Protein AF-A0A534ZBQ7-F1 (afdb_monomer)

Sequence (114 aa):
MQRHGAVLFLALALGPARPCRGADPVPPPPGVEAIVPVEPEEHERLHYFGRRHHHLVPGTVTIDRPPYVCDVDGRQFTQGDDFVAHLRAVHHARPAEIPELLLVRDGVVHFPGR

Structure (mmCIF, N/CA/C/O backbone):
data_AF-A0A534ZBQ7-F1
#
_entry.id   AF-A0A534ZBQ7-F1
#
loop_
_atom_site.group_PDB
_atom_site.id
_atom_site.type_symbol
_atom_site.label_atom_id
_atom_site.label_alt_id
_atom_site.label_comp_id
_atom_site.label_asym_id
_atom_site.label_entity_id
_atom_site.label_seq_id
_atom_site.pdbx_PDB_ins_code
_atom_site.Cartn_x
_atom_site.Cartn_y
_atom_site.Cartn_z
_atom_site.occupancy
_atom_site.B_iso_or_equiv
_atom_site.auth_seq_id
_atom_site.auth_comp_id
_atom_site.auth_asym_id
_atom_site.auth_atom_id
_atom_site.pdbx_PDB_model_num
ATOM 1 N N . MET A 1 1 ? -63.428 -69.312 103.920 1.00 47.34 1 MET A N 1
ATOM 2 C CA . MET A 1 1 ? -62.670 -70.002 102.852 1.00 47.34 1 MET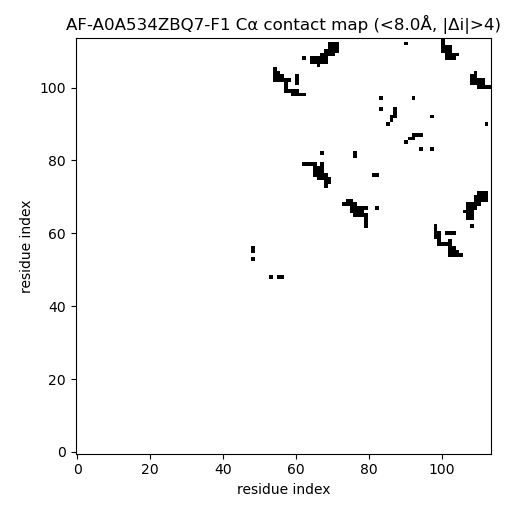 A CA 1
ATOM 3 C C . MET A 1 1 ? -63.070 -69.410 101.508 1.00 47.34 1 MET A C 1
ATOM 5 O O . MET A 1 1 ? -64.151 -69.728 101.044 1.00 47.34 1 MET A O 1
ATOM 9 N N . GLN A 1 2 ? -62.250 -68.556 100.895 1.00 44.88 2 GLN A N 1
ATOM 10 C CA . GLN A 1 2 ? -62.224 -68.392 99.436 1.00 44.88 2 GLN A CA 1
ATOM 11 C C . GLN A 1 2 ? -60.919 -67.708 99.011 1.00 44.88 2 GLN A C 1
ATOM 13 O O . GLN A 1 2 ? -60.320 -66.962 99.776 1.00 44.88 2 GLN A O 1
ATOM 18 N N . ARG A 1 3 ? -60.437 -68.129 97.843 1.00 48.28 3 ARG A N 1
ATOM 19 C CA . ARG A 1 3 ? -59.035 -68.220 97.420 1.00 48.28 3 ARG A CA 1
ATOM 20 C C . ARG A 1 3 ? -58.430 -66.882 96.986 1.00 48.28 3 ARG A C 1
ATOM 22 O O . ARG A 1 3 ? -59.072 -66.099 96.297 1.00 48.28 3 ARG A O 1
ATOM 29 N N . HIS A 1 4 ? -57.153 -66.704 97.318 1.00 44.16 4 HIS A N 1
ATOM 30 C CA . HIS A 1 4 ? -56.279 -65.663 96.786 1.00 44.16 4 HIS A CA 1
ATOM 31 C C . HIS A 1 4 ? -56.069 -65.852 95.274 1.00 44.16 4 HIS A C 1
ATOM 33 O O . HIS A 1 4 ? -55.595 -66.904 94.846 1.00 44.16 4 HIS A O 1
ATOM 39 N N . GLY A 1 5 ? -56.401 -64.837 94.475 1.00 46.19 5 GLY A N 1
ATOM 40 C CA . GLY A 1 5 ? -55.983 -64.727 93.078 1.00 46.19 5 GLY A CA 1
ATOM 41 C C . GLY A 1 5 ? -54.736 -63.853 92.993 1.00 46.19 5 GLY A C 1
ATOM 42 O O . GLY A 1 5 ? -54.816 -62.647 93.211 1.00 46.19 5 GLY A O 1
ATOM 43 N N . ALA A 1 6 ? -53.580 -64.459 92.729 1.00 56.00 6 ALA A N 1
ATOM 44 C CA . ALA A 1 6 ? -52.329 -63.744 92.513 1.00 56.00 6 ALA A CA 1
ATOM 45 C C . ALA A 1 6 ? -52.320 -63.144 91.098 1.00 56.00 6 ALA A C 1
ATOM 47 O O . AL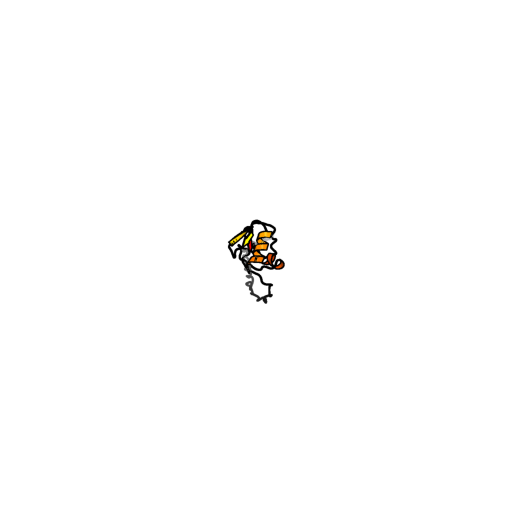A A 1 6 ? -52.364 -63.880 90.113 1.00 56.00 6 ALA A O 1
ATOM 48 N N . VAL A 1 7 ? -52.268 -61.815 90.993 1.00 55.28 7 VAL A N 1
ATOM 49 C CA . VAL A 1 7 ? -52.064 -61.113 89.719 1.00 55.28 7 VAL A CA 1
ATOM 50 C C . VAL A 1 7 ? -50.564 -60.891 89.545 1.00 55.28 7 VAL A C 1
ATOM 52 O O . VAL 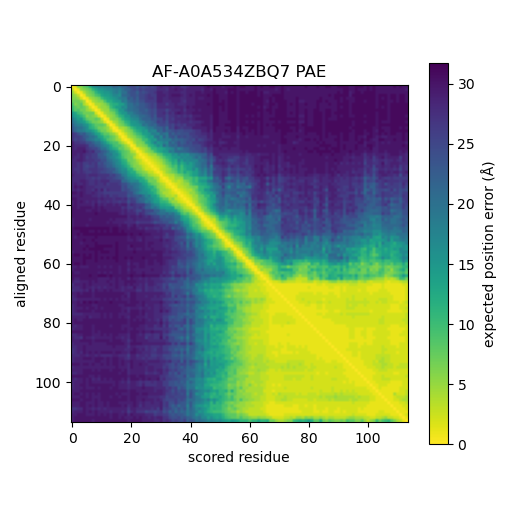A 1 7 ? -49.948 -60.109 90.266 1.00 55.28 7 VAL A O 1
ATOM 55 N N . LEU A 1 8 ? -49.971 -61.634 88.613 1.00 48.62 8 LEU A N 1
ATOM 56 C CA . LEU A 1 8 ? -48.559 -61.553 88.255 1.00 48.62 8 LEU A CA 1
ATOM 57 C C . LEU A 1 8 ? -48.350 -60.345 87.326 1.00 48.62 8 LEU A C 1
ATOM 59 O O . LEU A 1 8 ? -48.760 -60.374 86.167 1.00 48.62 8 LEU A O 1
ATOM 63 N N . PHE A 1 9 ? -47.724 -59.278 87.822 1.00 47.81 9 PHE A N 1
ATOM 64 C CA . PHE A 1 9 ? -47.300 -58.150 86.990 1.00 47.81 9 PHE A CA 1
ATOM 65 C C . PHE A 1 9 ? -46.011 -58.518 86.243 1.00 47.81 9 PHE A C 1
ATOM 67 O O . PHE A 1 9 ? -44.948 -58.642 86.851 1.00 47.81 9 PHE A O 1
ATOM 74 N N . LEU A 1 10 ? -46.097 -58.697 84.922 1.00 51.56 10 LEU A N 1
ATOM 75 C CA . LEU A 1 10 ? -44.923 -58.822 84.056 1.00 51.56 10 LEU A CA 1
ATOM 76 C C . LEU A 1 10 ? -44.272 -57.440 83.889 1.00 51.56 10 LEU A C 1
ATOM 78 O O . LEU A 1 10 ? -44.840 -56.550 83.257 1.00 51.56 10 LEU A O 1
ATOM 82 N N . ALA A 1 11 ? -43.074 -57.261 84.441 1.00 58.25 11 ALA A N 1
ATOM 83 C CA . ALA A 1 11 ? -42.251 -56.085 84.187 1.00 58.25 11 ALA A CA 1
ATOM 84 C C . ALA A 1 11 ? -41.586 -56.205 82.804 1.00 58.25 11 ALA A C 1
ATOM 86 O O . ALA A 1 11 ? -40.769 -57.095 82.569 1.00 58.25 11 ALA A O 1
ATOM 87 N N . LEU A 1 12 ? -41.939 -55.308 81.881 1.00 58.91 12 LEU A N 1
ATOM 88 C CA . LEU A 1 12 ? -41.278 -55.170 80.583 1.00 58.91 12 LEU A CA 1
ATOM 89 C C . LEU A 1 12 ? -39.926 -54.472 80.778 1.00 58.91 12 LEU A C 1
ATOM 91 O O . LEU A 1 12 ? -39.870 -53.266 81.012 1.00 58.91 12 LEU A O 1
ATOM 95 N N . ALA A 1 13 ? -38.832 -55.224 80.678 1.00 59.62 13 ALA A N 1
ATOM 96 C CA . ALA A 1 13 ? -37.490 -54.656 80.627 1.00 59.62 13 ALA A CA 1
ATOM 97 C C . ALA A 1 13 ? -37.179 -54.186 79.194 1.00 59.62 13 ALA A C 1
ATOM 99 O O . ALA A 1 13 ? -36.985 -55.005 78.295 1.00 59.62 13 ALA A O 1
ATOM 100 N N . LEU A 1 14 ? -37.123 -52.868 78.972 1.00 60.41 14 LEU A N 1
ATOM 101 C CA . LEU A 1 14 ? -36.551 -52.292 77.751 1.00 60.41 14 LEU A CA 1
ATOM 102 C C . LEU A 1 14 ? -35.026 -52.479 77.782 1.00 60.41 14 LEU A C 1
ATOM 104 O O . LEU A 1 14 ? -34.325 -51.811 78.539 1.00 60.41 14 LEU A O 1
ATOM 108 N N . GLY A 1 15 ? -34.511 -53.394 76.961 1.00 59.22 15 GLY A N 1
ATOM 109 C CA . GLY A 1 15 ? -33.076 -53.506 76.691 1.00 59.22 15 GLY A CA 1
ATOM 110 C C . GLY A 1 15 ? -32.584 -52.378 75.770 1.00 59.22 15 GLY A C 1
ATOM 111 O O . GLY A 1 15 ? -33.366 -51.862 74.968 1.00 59.22 15 GLY A O 1
ATOM 112 N N . PRO A 1 16 ? -31.301 -51.978 75.846 1.00 60.19 16 PRO A N 1
ATOM 113 C CA . PRO A 1 16 ? -30.771 -50.899 75.022 1.00 60.19 16 PRO A CA 1
ATOM 114 C C . PRO A 1 16 ? -30.704 -51.319 73.549 1.00 60.19 16 PRO A C 1
ATOM 116 O O . PRO A 1 16 ? -30.157 -52.370 73.205 1.00 60.19 16 PRO A O 1
ATOM 119 N N . ALA A 1 17 ? -31.243 -50.476 72.669 1.00 62.75 17 ALA A N 1
ATOM 120 C CA . ALA A 1 17 ? -31.150 -50.656 71.228 1.00 62.75 17 ALA A CA 1
ATOM 121 C C . ALA A 1 17 ? -29.682 -50.566 70.774 1.00 62.75 17 ALA A C 1
ATOM 123 O O . ALA A 1 17 ? -28.992 -49.580 71.035 1.00 62.75 17 ALA A O 1
ATOM 124 N N . ARG A 1 18 ? -29.199 -51.605 70.082 1.00 61.66 18 ARG A N 1
ATOM 125 C CA . ARG A 1 18 ? -27.897 -51.583 69.401 1.00 61.66 18 ARG A CA 1
ATOM 126 C C . ARG A 1 18 ? -27.958 -50.590 68.235 1.00 61.66 18 ARG A C 1
ATOM 128 O O . ARG A 1 18 ? -28.849 -50.734 67.400 1.00 61.66 18 ARG A O 1
ATOM 135 N N . PRO A 1 19 ? -27.020 -49.636 68.116 1.00 61.66 19 PRO A N 1
ATOM 136 C CA . PRO A 1 19 ? -26.979 -48.775 66.947 1.00 61.66 19 PRO A CA 1
ATOM 137 C C . PRO A 1 19 ? -26.531 -49.593 65.730 1.00 61.66 19 PRO A C 1
ATOM 139 O O . PRO A 1 19 ? -25.463 -50.210 65.734 1.00 61.66 19 PRO A O 1
ATOM 142 N N . CYS A 1 20 ? -27.355 -49.606 64.685 1.00 59.41 20 CYS A N 1
ATOM 143 C CA . CYS A 1 20 ? -26.964 -50.102 63.373 1.00 59.41 20 CYS A CA 1
ATOM 144 C C . CYS A 1 20 ? -25.890 -49.166 62.811 1.00 59.41 20 CYS A C 1
ATOM 146 O O . CYS A 1 20 ? -26.174 -48.017 62.477 1.00 59.41 20 CYS A O 1
ATOM 148 N N . ARG A 1 21 ? -24.645 -49.638 62.728 1.00 65.56 21 ARG A N 1
ATOM 149 C CA . ARG A 1 21 ? -23.588 -48.922 62.013 1.00 65.56 21 ARG A CA 1
ATOM 150 C C . ARG A 1 21 ? -23.882 -49.080 60.520 1.00 65.56 21 ARG A C 1
ATOM 152 O O . ARG A 1 21 ? -23.846 -50.199 60.015 1.00 65.56 21 ARG A O 1
ATOM 159 N N . GLY A 1 22 ? -24.267 -47.992 59.853 1.00 63.62 22 GLY A N 1
ATOM 160 C CA . GLY A 1 22 ? -24.450 -47.982 58.401 1.00 63.62 22 GLY A CA 1
ATOM 161 C C . GLY A 1 22 ?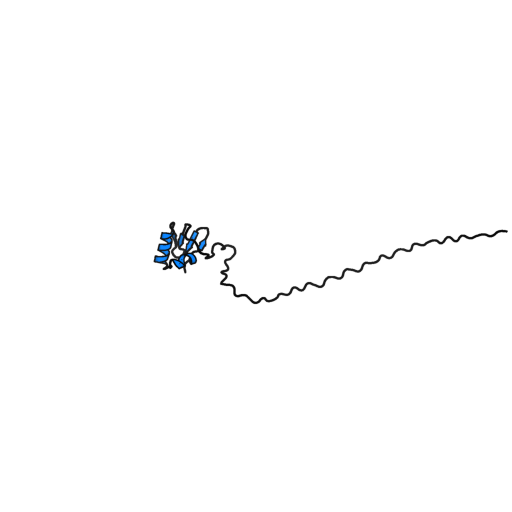 -23.160 -48.421 57.706 1.00 63.62 22 GLY A C 1
ATOM 162 O O . GLY A 1 22 ? -22.073 -48.099 58.183 1.00 63.62 22 GLY A O 1
ATOM 163 N N . ALA A 1 23 ? -23.285 -49.202 56.634 1.00 69.75 23 ALA A N 1
ATOM 164 C CA . ALA A 1 23 ? -22.144 -49.597 55.817 1.00 69.75 23 ALA A CA 1
ATOM 165 C C . ALA A 1 23 ? -21.529 -48.357 55.153 1.00 69.75 23 ALA A C 1
ATOM 167 O O . ALA A 1 23 ? -22.262 -47.514 54.630 1.00 69.75 23 ALA A O 1
ATOM 168 N N . ASP A 1 24 ? -20.200 -48.254 55.181 1.00 73.06 24 ASP A N 1
ATOM 169 C CA . ASP A 1 24 ? -19.491 -47.152 54.536 1.00 73.06 24 ASP A CA 1
ATOM 170 C C . ASP A 1 24 ? -19.674 -47.222 53.004 1.00 73.06 24 ASP A C 1
ATOM 172 O O . ASP A 1 24 ? -19.659 -48.318 52.430 1.00 73.06 24 ASP A O 1
ATOM 176 N N . PRO A 1 25 ? -19.869 -46.081 52.319 1.00 72.75 25 PRO A N 1
ATOM 177 C CA . PRO A 1 25 ? -20.073 -46.056 50.876 1.00 72.75 25 PRO A CA 1
ATOM 178 C C . PRO A 1 25 ? -18.820 -46.532 50.127 1.00 72.75 25 PRO A C 1
ATOM 180 O O . PRO A 1 25 ? -17.701 -46.109 50.416 1.00 72.75 25 PRO A O 1
ATOM 183 N N . VAL A 1 26 ? -19.023 -47.405 49.135 1.00 77.75 26 VAL A N 1
ATOM 184 C CA . VAL A 1 26 ? -17.954 -47.919 48.268 1.00 77.75 26 VAL A CA 1
ATOM 185 C C . VAL A 1 26 ? -17.428 -46.778 47.389 1.00 77.75 26 VAL A C 1
ATOM 187 O O . VAL A 1 26 ? -18.231 -46.129 46.712 1.00 77.75 26 VAL A O 1
ATOM 190 N N . PRO A 1 27 ? -16.108 -46.513 47.374 1.00 75.94 27 PRO A N 1
ATOM 191 C CA . PRO A 1 27 ? -15.553 -45.458 46.541 1.00 75.94 27 PRO A CA 1
ATOM 192 C C . PRO A 1 27 ? -15.713 -45.809 45.052 1.00 75.94 27 PRO A C 1
ATOM 194 O O . PRO A 1 27 ? -15.543 -46.973 44.676 1.00 75.94 27 PRO A O 1
ATOM 197 N N . PRO A 1 28 ? -16.035 -44.827 44.190 1.00 75.00 28 PRO A N 1
ATOM 198 C CA . PRO A 1 28 ? -16.134 -45.063 42.758 1.00 75.00 28 PRO A CA 1
ATOM 199 C C . PRO A 1 28 ? -14.768 -45.478 42.187 1.00 75.00 28 PRO A C 1
ATOM 201 O O . PRO A 1 28 ? -13.731 -45.035 42.694 1.00 75.00 28 PRO A O 1
ATOM 204 N N . PRO A 1 29 ? -14.744 -46.318 41.136 1.00 75.25 29 PRO A N 1
ATOM 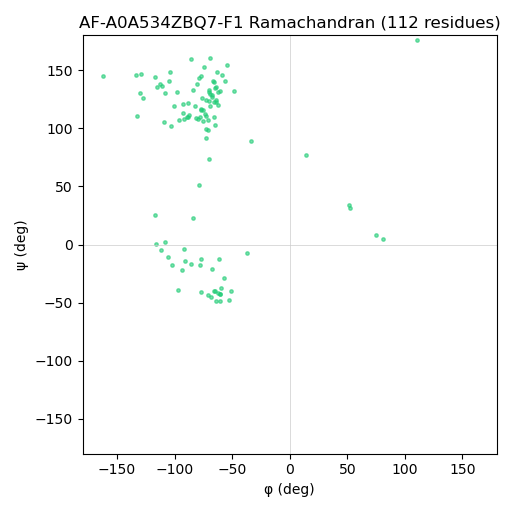205 C CA . PRO A 1 29 ? -13.500 -46.662 40.464 1.00 75.25 29 PRO A CA 1
ATOM 206 C C . PRO A 1 29 ? -12.825 -45.389 39.929 1.00 75.25 29 PRO A C 1
ATOM 208 O O . PRO A 1 29 ? -13.523 -44.453 39.522 1.00 75.25 29 PRO A O 1
ATOM 211 N N . PRO A 1 30 ? -11.482 -45.329 39.927 1.00 78.31 30 PRO A N 1
ATOM 212 C CA . PRO A 1 30 ? -10.776 -44.158 39.435 1.00 78.31 30 PRO A CA 1
ATOM 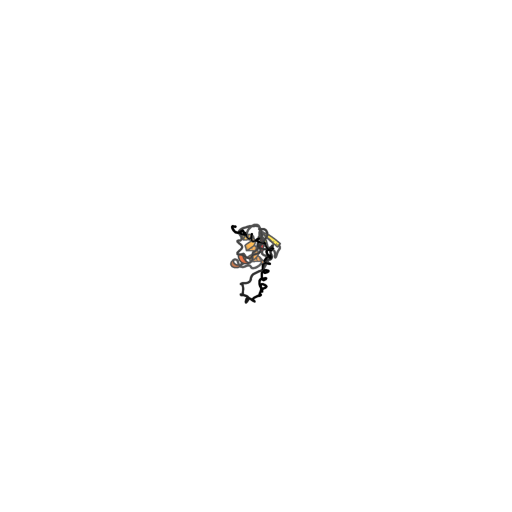213 C C . PRO A 1 30 ? -11.085 -43.959 37.948 1.00 78.31 30 PRO A C 1
ATOM 215 O O . PRO A 1 30 ? -11.009 -44.901 37.158 1.00 78.31 30 PRO A O 1
ATOM 218 N N . GLY A 1 31 ? -11.445 -42.730 37.573 1.00 77.56 31 GLY A N 1
ATOM 219 C CA . GLY A 1 31 ? -11.619 -42.357 36.173 1.00 77.56 31 GLY A CA 1
ATOM 220 C C . GLY A 1 31 ? -10.292 -42.516 35.438 1.00 77.56 31 GLY A C 1
ATOM 221 O O . GLY A 1 31 ? -9.296 -41.907 35.821 1.00 77.56 31 GLY A O 1
ATOM 222 N N . VAL A 1 32 ? -10.266 -43.367 34.415 1.00 81.25 32 VAL A N 1
ATOM 223 C CA . VAL A 1 32 ? -9.094 -43.536 33.554 1.00 81.25 32 VAL A CA 1
ATOM 224 C C . VAL A 1 32 ? -9.216 -42.540 32.407 1.00 81.25 32 VAL A C 1
ATOM 226 O O . VAL A 1 32 ? -10.078 -42.691 31.544 1.00 81.25 32 VAL A O 1
ATOM 229 N N . GLU A 1 33 ? -8.361 -41.520 32.399 1.00 77.38 33 GLU A N 1
ATOM 230 C CA . GLU A 1 33 ? -8.201 -40.627 31.252 1.00 77.38 33 GLU A CA 1
ATOM 231 C C . GLU A 1 33 ? -7.252 -41.284 30.241 1.00 77.38 33 GLU A C 1
ATOM 233 O O . GLU A 1 33 ? -6.102 -41.590 30.559 1.00 77.38 33 GLU A O 1
ATOM 238 N N . ALA A 1 34 ? -7.739 -41.539 29.025 1.00 80.94 34 ALA A N 1
ATOM 239 C CA . ALA A 1 34 ? -6.940 -42.080 27.929 1.00 80.94 34 ALA A CA 1
ATOM 240 C C . ALA A 1 34 ? -6.694 -40.993 26.877 1.00 80.94 34 ALA A C 1
ATOM 242 O O . ALA A 1 34 ? -7.630 -40.339 26.418 1.00 80.94 34 ALA A O 1
ATOM 243 N N . ILE A 1 35 ? -5.435 -40.818 26.471 1.00 79.12 35 ILE A N 1
ATOM 244 C CA . ILE A 1 35 ? -5.056 -39.923 25.374 1.00 79.12 35 ILE A CA 1
ATOM 245 C C . ILE A 1 35 ? -5.142 -40.730 24.076 1.00 79.12 35 ILE A C 1
ATOM 247 O O . ILE A 1 35 ? -4.359 -41.658 23.873 1.00 79.12 35 ILE A O 1
ATOM 251 N N . VAL A 1 36 ? -6.101 -40.398 23.210 1.00 83.81 36 VAL A N 1
ATOM 252 C CA . VAL A 1 36 ? -6.275 -41.041 21.899 1.00 83.81 36 VAL A CA 1
ATOM 253 C C . VAL A 1 36 ? -5.507 -40.236 20.844 1.00 83.81 36 VAL A C 1
ATOM 255 O O . VAL A 1 36 ? -5.807 -39.052 20.678 1.00 83.81 36 VAL A O 1
ATOM 258 N N . PRO A 1 37 ? -4.532 -40.827 20.126 1.00 75.00 37 PRO A N 1
ATOM 259 C CA . PRO A 1 37 ? -3.891 -40.164 18.996 1.00 75.00 37 PRO A CA 1
ATOM 260 C C . PRO A 1 37 ? -4.916 -39.954 17.877 1.00 75.00 37 PRO A C 1
ATOM 262 O O . PRO A 1 37 ? -5.529 -40.912 17.411 1.00 75.00 37 PRO A O 1
ATOM 265 N N . VAL A 1 38 ? -5.114 -38.704 17.468 1.00 80.25 38 VAL A N 1
ATOM 266 C CA . VAL A 1 38 ? -5.920 -38.347 16.295 1.00 80.25 38 VAL A CA 1
ATOM 267 C C . VAL A 1 38 ? -4.961 -38.135 15.128 1.00 80.25 38 VAL A C 1
ATOM 269 O O . VAL A 1 38 ? -3.958 -37.436 15.286 1.00 80.25 38 VAL A O 1
ATOM 272 N N . GLU A 1 39 ? -5.249 -38.750 13.981 1.00 74.62 39 GLU A N 1
ATOM 273 C CA . GLU A 1 39 ? -4.470 -38.552 12.753 1.00 74.62 39 GLU A CA 1
ATOM 274 C C . GLU A 1 39 ? -4.520 -37.070 12.339 1.00 74.62 39 GLU A C 1
ATOM 276 O O . GLU A 1 39 ? -5.604 -36.477 12.340 1.00 74.62 39 GLU A O 1
ATOM 281 N N . PRO A 1 40 ? -3.378 -36.436 12.020 1.00 69.38 40 PRO A N 1
ATOM 282 C CA . PRO A 1 40 ? -3.361 -35.025 11.668 1.00 69.38 40 PRO A CA 1
ATOM 283 C C . PRO A 1 40 ? -4.043 -34.813 10.313 1.00 69.38 40 PRO A C 1
ATOM 285 O O . PRO A 1 40 ? -3.579 -35.311 9.290 1.00 69.38 40 PRO A O 1
ATOM 288 N N . GLU A 1 41 ? -5.122 -34.034 10.291 1.00 71.62 41 GLU A N 1
ATOM 289 C CA . GLU A 1 41 ? -5.666 -33.513 9.038 1.00 71.62 41 GLU A CA 1
ATOM 290 C C . GLU A 1 41 ? -4.698 -32.462 8.464 1.00 71.62 41 GLU A C 1
ATOM 292 O O . GLU A 1 41 ? -4.227 -31.567 9.180 1.00 71.62 41 GLU A O 1
ATOM 297 N N . GLU A 1 42 ? -4.372 -32.573 7.170 1.00 66.06 42 GLU A N 1
ATOM 298 C CA . GLU A 1 42 ? -3.636 -31.533 6.449 1.00 66.06 42 GLU A CA 1
ATOM 299 C C . GLU A 1 42 ? -4.500 -30.270 6.387 1.00 66.06 42 GLU A C 1
ATOM 301 O O . GLU A 1 42 ? -5.445 -30.169 5.606 1.00 66.06 42 GLU A O 1
ATOM 306 N N . HIS A 1 43 ? -4.178 -29.292 7.228 1.00 57.75 43 HIS A N 1
ATOM 307 C CA . HIS A 1 43 ? -4.802 -27.979 7.174 1.00 57.75 43 HIS A CA 1
ATOM 308 C C . HIS A 1 43 ? -4.083 -27.117 6.127 1.00 57.75 43 HIS A C 1
ATOM 310 O O . HIS A 1 43 ? -2.851 -27.034 6.118 1.00 57.75 43 HIS A O 1
ATOM 316 N N . GLU A 1 44 ? -4.851 -26.440 5.269 1.00 58.66 44 GLU A N 1
ATOM 317 C CA . GLU A 1 44 ? -4.359 -25.384 4.377 1.00 58.66 44 GLU A CA 1
ATOM 318 C C . GLU A 1 44 ? -3.494 -24.396 5.175 1.00 58.66 44 GLU A C 1
ATOM 320 O O . GLU A 1 44 ? -3.886 -24.007 6.273 1.00 58.66 44 GLU A O 1
ATOM 325 N N . ARG A 1 45 ? -2.298 -24.056 4.661 1.00 54.75 45 ARG A N 1
ATOM 326 C CA . ARG A 1 45 ? -1.202 -23.331 5.346 1.00 54.75 45 ARG A CA 1
ATOM 327 C C . ARG A 1 45 ? -1.694 -22.288 6.359 1.00 54.75 45 ARG A C 1
ATOM 329 O O . ARG A 1 45 ? -1.812 -21.102 6.056 1.00 54.75 45 ARG A O 1
ATOM 336 N N . LEU A 1 46 ? -1.894 -22.728 7.599 1.00 51.31 46 LEU A N 1
ATOM 337 C CA . LEU A 1 46 ? -2.236 -21.853 8.708 1.00 51.31 46 LEU A CA 1
ATOM 338 C C . LEU A 1 46 ? -0.985 -21.057 9.076 1.00 51.31 46 LEU A C 1
ATOM 340 O O . LEU A 1 46 ? -0.087 -21.535 9.770 1.00 51.31 46 LEU A O 1
ATOM 344 N N . HIS A 1 47 ? -0.916 -19.822 8.592 1.00 53.75 47 HIS A N 1
ATOM 345 C CA . HIS A 1 47 ? 0.083 -18.866 9.038 1.00 53.75 47 HIS A CA 1
ATOM 346 C C . HIS A 1 47 ? -0.257 -18.444 10.476 1.00 53.75 47 HIS A C 1
ATOM 348 O O . HIS A 1 47 ? -1.146 -17.631 10.724 1.00 53.75 47 HIS A O 1
ATOM 354 N N . TYR A 1 48 ? 0.418 -19.064 11.448 1.00 43.59 48 TYR A N 1
ATOM 355 C CA . TYR A 1 48 ? 0.190 -18.823 12.872 1.00 43.59 48 TYR A CA 1
ATOM 356 C C . TYR A 1 48 ? 0.744 -17.454 13.283 1.00 43.59 48 TYR A C 1
ATOM 358 O O . TYR A 1 48 ? 1.909 -17.312 13.661 1.00 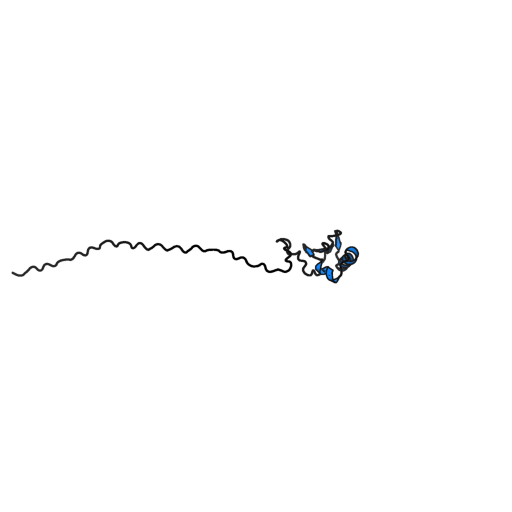43.59 48 TYR A O 1
ATOM 366 N N . PHE A 1 49 ? -0.095 -16.425 13.225 1.00 56.00 49 PHE A N 1
ATOM 367 C CA . PHE A 1 49 ? 0.256 -15.104 13.728 1.00 56.00 49 PHE A CA 1
ATOM 368 C C . PHE A 1 49 ? -0.110 -15.010 15.209 1.00 56.00 49 PHE A C 1
ATOM 370 O O . PHE A 1 49 ? -1.277 -15.007 15.595 1.00 56.00 49 PHE A O 1
ATOM 377 N N . GLY A 1 50 ? 0.917 -14.971 16.063 1.00 50.94 50 GLY A N 1
ATOM 378 C CA . GLY A 1 50 ? 0.753 -14.881 17.512 1.00 50.94 50 GLY A CA 1
ATOM 379 C C . GLY A 1 50 ? -0.122 -13.697 17.939 1.00 50.94 50 GLY A C 1
ATOM 380 O O . GLY A 1 50 ? -0.175 -12.682 17.250 1.00 50.94 50 GLY A O 1
ATOM 381 N N . ARG A 1 51 ? -0.742 -13.841 19.119 1.00 51.41 51 ARG A N 1
ATOM 382 C CA . ARG A 1 51 ? -1.809 -13.047 19.784 1.00 51.41 51 ARG A CA 1
ATOM 383 C C . ARG A 1 51 ? -1.816 -11.503 19.649 1.00 51.41 51 ARG A C 1
ATOM 385 O O . ARG A 1 51 ? -2.749 -10.872 20.128 1.00 51.41 51 ARG A O 1
ATOM 392 N N . ARG A 1 52 ? -0.796 -10.871 19.060 1.00 53.97 52 ARG A N 1
ATOM 393 C CA . ARG A 1 52 ? -0.686 -9.416 18.822 1.00 53.97 52 ARG A CA 1
ATOM 394 C C . ARG A 1 52 ? -0.905 -8.997 17.363 1.00 53.97 52 ARG A C 1
ATOM 396 O O . ARG A 1 52 ? -1.029 -7.811 17.097 1.00 53.97 52 ARG A O 1
ATOM 403 N N . HIS A 1 53 ? -0.945 -9.946 16.433 1.00 53.78 53 HIS A N 1
ATOM 404 C CA . HIS A 1 53 ? -0.823 -9.686 14.996 1.00 53.78 53 HIS A CA 1
ATOM 405 C C . HIS A 1 53 ? -2.080 -10.066 14.203 1.00 53.78 53 HIS A C 1
ATOM 407 O O . HIS A 1 53 ? -2.000 -10.331 13.011 1.00 53.78 53 HIS A O 1
ATOM 413 N N . HIS A 1 54 ? -3.254 -10.083 14.838 1.00 54.97 54 HIS A N 1
ATOM 414 C CA . HIS A 1 54 ? -4.521 -10.436 14.179 1.00 54.97 54 HIS A CA 1
ATOM 415 C C . HIS A 1 54 ? -4.920 -9.491 13.026 1.00 54.97 54 HIS A C 1
ATOM 417 O O . HIS A 1 54 ? -5.811 -9.823 12.257 1.00 54.97 54 HIS A O 1
ATOM 423 N N . HIS A 1 55 ? -4.266 -8.333 12.893 1.00 55.56 55 HIS A N 1
ATOM 424 C CA . HIS A 1 55 ? -4.412 -7.415 11.759 1.00 55.56 55 HIS A CA 1
ATOM 425 C C . HIS A 1 55 ? -3.412 -7.694 10.616 1.00 55.56 55 HIS A C 1
ATOM 427 O O . HIS A 1 55 ? -3.626 -7.228 9.506 1.00 55.56 55 HIS A O 1
ATOM 433 N N . LEU A 1 56 ? -2.362 -8.495 10.848 1.00 59.81 56 LEU A N 1
ATOM 434 C CA . LEU A 1 56 ? -1.342 -8.852 9.847 1.00 59.81 56 LEU A CA 1
ATOM 435 C C . LEU A 1 56 ? -1.758 -10.024 8.947 1.00 59.81 56 LEU A C 1
ATOM 437 O O . LEU A 1 56 ? -0.906 -10.722 8.403 1.00 59.81 56 LEU A O 1
ATOM 441 N N . VAL A 1 57 ? -3.056 -10.279 8.809 1.00 55.75 57 VAL A N 1
ATOM 442 C CA . VAL A 1 57 ? -3.530 -11.294 7.870 1.00 55.75 57 VAL A CA 1
ATOM 443 C C . VAL A 1 57 ? -3.431 -10.689 6.465 1.00 55.75 57 VAL A C 1
ATOM 445 O O . VAL A 1 57 ? -4.001 -9.615 6.255 1.00 55.75 57 VAL A O 1
ATOM 448 N N . PRO A 1 58 ? -2.757 -11.344 5.500 1.00 58.06 58 PRO A N 1
ATOM 449 C CA . PRO A 1 58 ? -2.910 -11.036 4.083 1.00 58.06 58 PRO A CA 1
ATOM 450 C C . PRO A 1 58 ? -4.311 -11.502 3.671 1.00 58.06 58 PRO A C 1
ATOM 452 O O . PRO A 1 58 ? -4.508 -12.585 3.136 1.00 58.06 58 PRO A O 1
ATOM 455 N N . GLY A 1 59 ? -5.324 -10.754 4.090 1.00 54.38 59 GLY A N 1
ATOM 456 C CA . GLY A 1 59 ? -6.706 -10.948 3.695 1.00 54.38 59 GLY A CA 1
ATOM 457 C C . GLY A 1 59 ? -7.048 -9.784 2.798 1.00 54.38 59 GLY A C 1
ATOM 458 O O . GLY A 1 59 ? -7.160 -8.679 3.317 1.00 54.38 59 GLY A O 1
ATOM 459 N N . THR A 1 60 ? -7.125 -10.039 1.488 1.00 57.47 60 THR A N 1
ATOM 460 C CA . THR A 1 60 ? -7.563 -9.129 0.414 1.00 57.47 60 THR A CA 1
ATOM 461 C C . THR A 1 60 ? -7.640 -7.666 0.865 1.00 57.47 60 THR A C 1
ATOM 463 O O . THR A 1 60 ? -8.713 -7.155 1.196 1.00 57.47 60 THR A O 1
ATOM 466 N N . VAL A 1 61 ? -6.483 -7.003 0.965 1.00 62.25 61 VAL A N 1
ATOM 467 C CA . VAL A 1 61 ? -6.429 -5.635 1.488 1.00 62.25 61 VAL A CA 1
ATOM 468 C C . VAL A 1 61 ? -6.942 -4.687 0.413 1.00 62.25 61 VAL A C 1
ATOM 470 O O . VAL A 1 61 ? -6.341 -4.534 -0.651 1.00 62.25 61 VAL A O 1
ATOM 473 N N . THR A 1 62 ? -8.060 -4.024 0.692 1.00 66.06 62 THR A N 1
ATOM 474 C CA . THR A 1 62 ? -8.571 -2.940 -0.147 1.00 66.06 62 THR A CA 1
ATOM 475 C C . THR A 1 62 ? -7.698 -1.697 0.022 1.00 66.06 62 THR A C 1
ATOM 477 O O . THR A 1 62 ? -7.528 -1.202 1.140 1.00 66.06 62 THR A O 1
ATOM 480 N N . ILE A 1 63 ? -7.161 -1.170 -1.083 1.00 68.81 63 ILE A N 1
ATOM 481 C CA . ILE A 1 63 ? -6.297 0.028 -1.134 1.00 68.81 63 ILE A CA 1
ATOM 482 C C . ILE A 1 63 ? -7.153 1.302 -1.035 1.00 68.81 63 ILE A C 1
ATOM 484 O O . ILE A 1 63 ? -7.063 2.208 -1.855 1.00 68.81 63 ILE A O 1
ATOM 488 N N . ASP A 1 64 ? -8.017 1.360 -0.028 1.00 70.06 64 ASP A N 1
ATOM 489 C CA . ASP A 1 64 ? -9.043 2.403 0.077 1.00 70.06 64 ASP A CA 1
ATOM 490 C C . ASP A 1 64 ? -8.774 3.361 1.243 1.00 70.06 64 ASP A C 1
ATOM 492 O O . ASP A 1 64 ? -9.502 4.337 1.441 1.00 70.06 64 ASP A O 1
ATOM 496 N N . ARG A 1 65 ? -7.736 3.092 2.047 1.00 70.94 65 ARG A N 1
ATOM 497 C CA . ARG A 1 65 ? -7.447 3.857 3.259 1.00 70.94 65 ARG A CA 1
ATOM 498 C C . ARG A 1 65 ? -5.968 4.245 3.354 1.00 70.94 65 ARG A C 1
ATOM 500 O O . ARG A 1 65 ? -5.142 3.373 3.615 1.00 70.94 65 ARG A O 1
ATOM 507 N N . PRO A 1 66 ? -5.626 5.539 3.212 1.00 81.31 66 PRO A N 1
ATOM 508 C CA . PRO A 1 66 ? -4.298 6.025 3.564 1.00 81.31 66 PRO A CA 1
ATOM 509 C C . PRO A 1 66 ? -4.087 5.995 5.090 1.00 81.31 66 PRO A C 1
ATOM 511 O O . PRO A 1 66 ? -5.069 6.038 5.841 1.00 81.31 66 PRO A O 1
ATOM 514 N N . PRO A 1 67 ? -2.830 6.022 5.569 1.00 90.75 67 PRO A N 1
ATOM 515 C CA . PRO A 1 67 ? -1.586 6.156 4.797 1.00 90.75 67 PRO A CA 1
ATOM 516 C C . PRO A 1 67 ? -1.037 4.823 4.252 1.00 90.75 67 PRO A C 1
ATOM 518 O O . PRO A 1 67 ? -1.358 3.755 4.772 1.00 90.75 67 PRO A O 1
ATOM 521 N N . TYR A 1 68 ? -0.186 4.907 3.220 1.00 93.69 68 TYR A N 1
ATOM 522 C CA . TYR A 1 68 ? 0.478 3.762 2.579 1.00 93.69 68 TYR A CA 1
ATOM 523 C C . TYR A 1 68 ? 1.994 3.825 2.785 1.00 93.69 68 TYR A C 1
ATOM 525 O O . TYR A 1 68 ? 2.594 4.884 2.595 1.00 93.69 68 TYR A O 1
ATOM 533 N N . VAL A 1 69 ? 2.624 2.706 3.133 1.00 95.31 69 VAL A N 1
ATOM 534 C CA . VAL A 1 69 ? 4.059 2.609 3.426 1.00 95.31 69 VAL A CA 1
ATOM 535 C C . VAL A 1 69 ? 4.671 1.453 2.642 1.00 95.31 69 VAL A C 1
ATOM 537 O O . VAL A 1 69 ? 4.162 0.335 2.658 1.00 95.31 69 VAL A O 1
ATOM 540 N N . CYS A 1 70 ? 5.777 1.716 1.953 1.00 96.06 70 CYS A N 1
ATOM 541 C CA . CYS A 1 70 ? 6.653 0.678 1.435 1.00 96.06 70 CYS A CA 1
ATOM 542 C C . CYS A 1 70 ? 7.744 0.409 2.471 1.00 96.06 70 CYS A C 1
ATOM 544 O O . CYS A 1 70 ? 8.579 1.273 2.726 1.00 96.06 70 CYS A O 1
ATOM 546 N N . ASP A 1 71 ? 7.758 -0.776 3.075 1.00 95.38 71 ASP A N 1
ATOM 547 C CA . ASP A 1 71 ? 8.765 -1.115 4.087 1.00 95.38 71 ASP A CA 1
ATOM 548 C C . ASP A 1 71 ? 10.117 -1.470 3.444 1.00 95.38 71 ASP A C 1
ATOM 550 O O . ASP A 1 71 ? 11.150 -1.436 4.112 1.00 95.38 71 ASP A O 1
ATOM 554 N N . VAL A 1 72 ? 10.124 -1.782 2.140 1.00 95.00 72 VAL A N 1
ATOM 555 C CA . VAL A 1 72 ? 11.338 -2.139 1.391 1.00 95.00 72 VAL A CA 1
ATOM 556 C C . VAL A 1 72 ? 12.241 -0.924 1.180 1.00 95.00 72 VAL A C 1
ATOM 558 O O . VAL A 1 72 ? 13.455 -1.033 1.344 1.00 95.00 72 VAL A O 1
ATOM 561 N N . ASP A 1 73 ? 11.670 0.227 0.814 1.00 96.50 73 ASP A N 1
ATOM 562 C CA . ASP A 1 73 ? 12.422 1.467 0.570 1.00 96.50 73 ASP A CA 1
ATOM 563 C C . ASP A 1 73 ? 12.074 2.615 1.540 1.00 96.50 73 ASP A C 1
ATOM 565 O O . ASP A 1 73 ? 12.656 3.699 1.463 1.00 96.50 73 ASP A O 1
ATOM 569 N N . GLY A 1 74 ? 11.161 2.373 2.48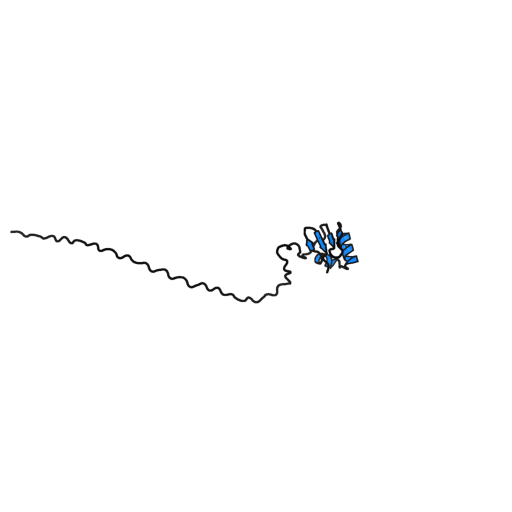4 1.00 95.38 74 GLY A N 1
ATOM 570 C CA . GLY A 1 74 ? 10.758 3.300 3.541 1.00 95.38 74 GLY A CA 1
ATOM 571 C C . GLY A 1 74 ? 9.851 4.445 3.080 1.00 95.38 74 GLY A C 1
ATOM 572 O O . GLY A 1 74 ? 9.609 5.378 3.853 1.00 95.38 74 GLY A O 1
ATOM 573 N N . ARG A 1 75 ? 9.370 4.435 1.830 1.00 97.06 75 ARG A N 1
ATOM 574 C CA . ARG A 1 75 ? 8.575 5.543 1.282 1.00 97.06 75 ARG A CA 1
ATOM 575 C C . ARG A 1 75 ? 7.139 5.516 1.786 1.00 97.06 75 ARG A C 1
ATOM 577 O O . ARG A 1 75 ? 6.533 4.459 1.937 1.00 97.06 75 ARG A O 1
ATOM 584 N N . GLN A 1 76 ? 6.581 6.708 1.989 1.00 96.69 76 GLN A N 1
ATOM 585 C CA . GLN A 1 76 ? 5.194 6.895 2.407 1.00 96.69 76 GLN A CA 1
ATOM 586 C C . GLN A 1 76 ? 4.405 7.645 1.341 1.00 96.69 76 GLN A C 1
ATOM 588 O O . GLN A 1 76 ? 4.921 8.560 0.696 1.00 96.69 76 GLN A O 1
ATOM 593 N N . PHE A 1 77 ? 3.140 7.275 1.194 1.00 95.94 77 PHE A N 1
ATOM 594 C CA . PHE A 1 77 ? 2.221 7.844 0.223 1.00 95.94 77 PHE A CA 1
ATOM 595 C C . PHE A 1 77 ? 0.886 8.150 0.899 1.00 95.94 77 PHE A C 1
ATOM 597 O O . PHE A 1 77 ? 0.434 7.437 1.798 1.00 95.94 77 PHE A O 1
ATOM 604 N N . THR A 1 78 ? 0.236 9.220 0.452 1.00 93.19 78 THR A N 1
ATOM 605 C CA . THR A 1 78 ? -1.110 9.610 0.898 1.00 93.19 78 THR A CA 1
ATOM 606 C C . THR A 1 78 ? -2.188 9.244 -0.119 1.00 93.19 78 THR A C 1
ATOM 608 O O . THR A 1 78 ? -3.356 9.165 0.249 1.00 93.19 78 THR A O 1
ATOM 611 N N . GLN A 1 79 ? -1.805 8.986 -1.374 1.00 92.81 79 GLN A N 1
ATOM 612 C CA . GLN A 1 79 ? -2.693 8.579 -2.463 1.00 92.81 79 GLN A CA 1
ATOM 613 C C . GLN A 1 79 ? -2.433 7.125 -2.857 1.00 92.81 79 GLN A C 1
ATOM 615 O O . GLN A 1 79 ? -1.280 6.707 -2.982 1.00 92.81 79 GLN A O 1
ATOM 620 N N . GLY A 1 80 ? -3.513 6.367 -3.066 1.00 91.56 80 GLY A N 1
ATOM 621 C CA . GLY A 1 80 ? -3.432 4.951 -3.433 1.00 91.56 80 GLY A CA 1
ATOM 622 C C . GLY A 1 80 ? -2.812 4.745 -4.815 1.00 91.56 80 GLY A C 1
ATOM 623 O O . GLY A 1 80 ? -1.963 3.874 -4.984 1.00 91.56 80 GLY A O 1
ATOM 624 N N . ASP A 1 81 ? -3.155 5.600 -5.781 1.00 92.69 81 ASP A N 1
ATOM 625 C CA . ASP A 1 81 ? -2.629 5.518 -7.149 1.00 92.69 81 ASP A CA 1
ATOM 626 C C . ASP A 1 81 ? -1.108 5.713 -7.205 1.00 92.69 81 ASP A C 1
ATOM 628 O O . ASP A 1 81 ? -0.414 4.961 -7.894 1.00 92.69 81 ASP A O 1
ATOM 632 N N . ASP A 1 82 ? -0.572 6.665 -6.434 1.00 95.44 82 ASP A N 1
ATOM 633 C CA . ASP A 1 82 ? 0.873 6.913 -6.351 1.00 95.44 82 ASP A CA 1
ATOM 634 C C . ASP A 1 82 ? 1.608 5.722 -5.729 1.00 95.44 82 ASP A C 1
ATOM 636 O O . ASP A 1 82 ? 2.677 5.322 -6.201 1.00 95.44 82 ASP A O 1
ATOM 640 N N . PHE A 1 83 ? 1.014 5.119 -4.696 1.00 95.69 83 PHE A N 1
ATOM 641 C CA . PHE A 1 83 ? 1.547 3.919 -4.065 1.00 95.69 83 PHE A CA 1
ATOM 642 C C . PHE A 1 83 ? 1.563 2.737 -5.042 1.00 95.69 83 PHE A C 1
ATOM 644 O O . PHE A 1 83 ? 2.604 2.114 -5.244 1.00 95.69 83 PHE A O 1
ATOM 651 N N . VAL A 1 84 ? 0.451 2.474 -5.735 1.00 94.19 84 VAL A N 1
ATOM 652 C CA . VAL A 1 84 ? 0.353 1.412 -6.749 1.00 94.19 84 VAL A CA 1
ATOM 653 C C . VAL A 1 84 ? 1.337 1.643 -7.899 1.00 94.19 84 VAL A C 1
ATOM 655 O O . VAL A 1 84 ? 2.008 0.705 -8.340 1.00 94.19 84 VAL A O 1
ATOM 658 N N . ALA A 1 85 ? 1.469 2.879 -8.385 1.00 96.19 85 ALA A N 1
ATOM 659 C CA . ALA A 1 85 ? 2.437 3.230 -9.421 1.00 96.19 85 ALA A CA 1
ATOM 660 C C . ALA A 1 85 ? 3.878 2.957 -8.962 1.00 96.19 85 ALA A C 1
ATOM 662 O O . ALA A 1 85 ? 4.668 2.381 -9.716 1.00 96.19 85 ALA A O 1
ATOM 663 N N . HIS A 1 86 ? 4.201 3.299 -7.714 1.00 97.25 86 HIS A N 1
ATOM 664 C CA . HIS A 1 86 ? 5.489 2.995 -7.105 1.00 97.25 86 HIS A CA 1
ATOM 665 C C . HIS A 1 86 ? 5.758 1.482 -7.035 1.00 97.25 86 HIS A C 1
ATOM 667 O O . HIS A 1 86 ? 6.811 1.045 -7.505 1.00 97.25 86 HIS A O 1
ATOM 673 N N . LEU A 1 87 ? 4.811 0.671 -6.546 1.00 95.88 87 LEU A N 1
ATOM 674 C CA . LEU A 1 87 ? 4.979 -0.788 -6.462 1.00 95.88 87 LEU A CA 1
ATOM 675 C C . LEU A 1 87 ? 5.213 -1.429 -7.836 1.00 95.88 87 LEU A C 1
ATOM 677 O O . LEU A 1 87 ? 6.020 -2.350 -7.977 1.00 95.88 87 LEU A O 1
ATOM 681 N N . ARG A 1 88 ? 4.547 -0.922 -8.877 1.00 96.75 88 ARG A N 1
ATOM 682 C CA . ARG A 1 88 ? 4.735 -1.393 -10.257 1.00 96.75 88 ARG A CA 1
ATOM 683 C C . ARG A 1 88 ? 6.113 -1.033 -10.809 1.00 96.75 88 ARG A C 1
ATOM 685 O O . ARG A 1 88 ? 6.752 -1.870 -11.444 1.00 96.75 88 ARG A O 1
ATOM 692 N N . ALA A 1 89 ? 6.557 0.204 -10.597 1.00 97.81 89 ALA A N 1
ATOM 693 C CA . ALA A 1 89 ? 7.799 0.711 -11.172 1.00 97.81 89 ALA A CA 1
ATOM 694 C C . ALA A 1 89 ? 9.048 0.196 -10.443 1.00 97.81 89 ALA A C 1
ATOM 696 O O . ALA A 1 89 ? 10.030 -0.144 -11.097 1.00 97.81 89 ALA A O 1
ATOM 697 N N . VAL A 1 90 ? 9.004 0.134 -9.109 1.00 97.62 90 VAL A N 1
ATOM 698 C CA . VAL A 1 90 ? 10.168 -0.173 -8.260 1.00 97.62 90 VAL A CA 1
ATOM 699 C C . VAL A 1 90 ? 10.219 -1.648 -7.866 1.00 97.62 90 VAL A C 1
ATOM 701 O O . VAL A 1 90 ? 11.291 -2.242 -7.867 1.00 97.62 90 VAL A O 1
ATOM 704 N N . HIS A 1 91 ? 9.069 -2.258 -7.568 1.00 95.62 91 HIS A N 1
ATOM 705 C CA . HIS A 1 91 ? 8.997 -3.641 -7.073 1.00 95.62 91 HIS A CA 1
ATOM 706 C C . HIS A 1 91 ? 8.433 -4.631 -8.097 1.00 95.62 91 HIS A C 1
ATOM 708 O O . HIS A 1 91 ? 8.295 -5.819 -7.802 1.00 95.62 91 HIS A O 1
ATOM 714 N N . HIS A 1 92 ? 8.114 -4.159 -9.308 1.00 95.81 92 HIS A N 1
ATOM 715 C CA . HIS A 1 92 ? 7.570 -4.970 -10.400 1.00 95.81 92 HIS A CA 1
ATOM 716 C C . HIS A 1 92 ? 6.351 -5.813 -9.974 1.00 95.81 92 HIS A C 1
ATOM 718 O O . HIS A 1 92 ? 6.147 -6.941 -10.443 1.00 95.81 92 HIS A O 1
ATOM 724 N N . ALA A 1 93 ? 5.539 -5.264 -9.064 1.00 92.50 93 ALA A N 1
ATOM 725 C CA . ALA A 1 93 ? 4.302 -5.885 -8.616 1.00 92.50 93 ALA A CA 1
ATOM 726 C C . ALA A 1 93 ? 3.258 -5.847 -9.741 1.00 92.50 93 ALA A C 1
ATOM 728 O O . ALA A 1 93 ? 3.046 -4.809 -10.379 1.00 92.50 93 ALA A O 1
ATOM 729 N N . ARG A 1 94 ? 2.591 -6.978 -10.003 1.00 91.50 94 ARG A N 1
ATOM 730 C CA . ARG A 1 94 ? 1.494 -7.027 -10.979 1.00 91.50 94 ARG A CA 1
ATOM 731 C C . ARG A 1 94 ? 0.222 -6.496 -10.318 1.00 91.50 94 ARG A C 1
ATOM 733 O O . ARG A 1 94 ? -0.046 -6.909 -9.196 1.00 91.50 94 ARG A O 1
ATOM 740 N N . PRO A 1 95 ? -0.607 -5.674 -10.993 1.00 88.06 95 PRO A N 1
ATOM 741 C CA . PRO A 1 95 ? -1.811 -5.104 -10.380 1.00 88.06 95 PRO A CA 1
ATOM 742 C C . PRO A 1 95 ? -2.725 -6.132 -9.701 1.00 88.06 95 PRO A C 1
ATOM 744 O O . PRO A 1 95 ? -3.206 -5.883 -8.605 1.00 88.06 95 PRO A O 1
ATOM 747 N N . ALA A 1 96 ? -2.896 -7.307 -10.313 1.00 87.56 96 ALA A N 1
ATOM 748 C CA . ALA A 1 96 ? -3.717 -8.388 -9.768 1.00 87.56 96 ALA A CA 1
ATOM 749 C C . ALA A 1 96 ? -3.148 -9.034 -8.489 1.00 87.56 96 ALA A C 1
ATOM 751 O O . ALA A 1 96 ? -3.892 -9.665 -7.755 1.00 87.56 96 ALA A O 1
ATOM 752 N N . GLU A 1 97 ? -1.847 -8.899 -8.229 1.00 87.81 97 GLU A N 1
ATOM 753 C CA . GLU A 1 97 ? -1.191 -9.448 -7.035 1.00 87.81 97 GLU A CA 1
ATOM 754 C C . GLU A 1 97 ? -1.118 -8.436 -5.896 1.00 87.81 97 GLU A C 1
ATOM 756 O O . GLU A 1 97 ? -0.942 -8.837 -4.754 1.00 87.81 97 GLU A O 1
ATOM 761 N N . ILE A 1 98 ? -1.211 -7.131 -6.187 1.00 88.38 98 ILE A N 1
ATOM 762 C CA . ILE A 1 98 ? -0.987 -6.080 -5.185 1.00 88.38 98 ILE A CA 1
ATOM 763 C C . ILE A 1 98 ? -1.852 -6.288 -3.932 1.00 88.38 98 ILE A C 1
ATOM 765 O O . ILE A 1 98 ? -1.266 -6.269 -2.858 1.00 88.38 98 ILE A O 1
ATOM 769 N N . PRO A 1 99 ? -3.171 -6.553 -4.008 1.00 85.81 99 PRO A N 1
ATOM 770 C CA . PRO A 1 99 ? -3.992 -6.742 -2.805 1.00 85.81 99 PRO A CA 1
ATOM 771 C C . PRO A 1 99 ? -3.511 -7.865 -1.872 1.00 85.81 99 PRO A C 1
ATOM 773 O O . PRO A 1 99 ? -3.709 -7.780 -0.663 1.00 85.81 99 PRO A O 1
ATOM 776 N N . GLU A 1 100 ? -2.854 -8.886 -2.427 1.00 83.94 100 GLU A N 1
ATOM 777 C CA . GLU A 1 100 ? -2.330 -10.048 -1.697 1.00 83.94 100 GLU A CA 1
ATOM 778 C C . GLU A 1 100 ? -0.928 -9.798 -1.117 1.00 83.94 100 GLU A C 1
ATOM 780 O O . GLU A 1 100 ? -0.468 -10.518 -0.234 1.00 83.94 100 GLU A O 1
ATOM 785 N N . LEU A 1 101 ? -0.233 -8.771 -1.614 1.00 87.50 101 LEU A N 1
ATOM 786 C CA . LEU A 1 101 ? 1.096 -8.362 -1.154 1.00 87.50 101 LEU A CA 1
ATOM 787 C C . LEU A 1 101 ? 1.039 -7.301 -0.048 1.00 87.50 101 LEU A C 1
ATOM 789 O O . LEU A 1 101 ? 2.084 -6.876 0.441 1.00 87.50 101 LEU A O 1
ATOM 793 N N . LEU A 1 102 ? -0.154 -6.827 0.308 1.00 87.50 102 LEU A N 1
ATOM 794 C CA . LEU A 1 102 ? -0.349 -5.759 1.279 1.00 87.50 102 LEU A CA 1
ATOM 795 C C . LEU A 1 102 ? -0.827 -6.305 2.620 1.00 87.50 102 LEU A C 1
ATOM 797 O O . LEU A 1 102 ? -1.560 -7.288 2.696 1.00 87.50 102 LEU A O 1
ATOM 801 N N . LEU A 1 103 ? -0.436 -5.616 3.688 1.00 86.69 103 LEU A N 1
ATOM 802 C CA . LEU A 1 103 ? -0.864 -5.896 5.055 1.00 86.69 103 LEU A CA 1
ATOM 803 C C . LEU A 1 103 ? -1.367 -4.609 5.703 1.00 86.69 103 LEU A C 1
ATOM 805 O O . LEU A 1 103 ? -0.830 -3.535 5.439 1.00 86.69 103 LEU A O 1
ATOM 809 N N . VAL A 1 104 ? -2.359 -4.704 6.589 1.00 85.38 104 VAL A N 1
ATOM 810 C CA . VAL A 1 104 ? -2.790 -3.555 7.396 1.00 85.38 104 VAL A CA 1
ATOM 811 C C . VAL A 1 104 ? -2.197 -3.669 8.791 1.00 85.38 104 VAL A C 1
ATOM 813 O O . VAL A 1 104 ? -2.485 -4.608 9.529 1.00 85.38 104 VAL A O 1
ATOM 816 N N . ARG A 1 105 ? -1.393 -2.686 9.191 1.00 83.94 105 ARG A N 1
ATOM 817 C CA . ARG A 1 105 ? -0.807 -2.611 10.530 1.00 83.94 105 ARG A CA 1
ATOM 818 C C . ARG A 1 105 ? -1.093 -1.260 11.150 1.00 83.94 105 ARG A C 1
ATOM 820 O O . ARG A 1 105 ? -0.821 -0.236 10.545 1.00 83.94 105 ARG A O 1
ATOM 827 N N . ASP A 1 106 ? -1.673 -1.263 12.349 1.00 82.94 106 ASP A N 1
ATOM 828 C CA . ASP A 1 106 ? -1.986 -0.034 13.091 1.00 82.94 106 ASP A CA 1
ATOM 829 C C . ASP A 1 106 ? -2.804 0.992 12.263 1.00 82.94 106 ASP A C 1
ATOM 831 O O . ASP A 1 106 ? -2.686 2.202 12.432 1.00 82.94 106 ASP A O 1
ATOM 835 N N . GLY A 1 107 ? -3.653 0.499 11.347 1.00 82.62 107 GLY A N 1
ATOM 836 C CA . GLY A 1 107 ? -4.471 1.322 10.444 1.00 82.62 107 GLY A CA 1
ATOM 837 C C . GLY A 1 107 ? -3.745 1.857 9.203 1.00 82.62 107 GLY A C 1
ATOM 838 O O . GLY A 1 107 ? -4.347 2.609 8.441 1.00 82.62 107 GLY A O 1
ATOM 839 N N . VAL A 1 108 ? -2.490 1.461 8.997 1.00 86.69 108 VAL A N 1
ATOM 840 C CA . VAL A 1 108 ? -1.628 1.825 7.870 1.00 86.69 108 VAL A CA 1
ATOM 841 C C . VAL A 1 108 ? -1.518 0.642 6.913 1.00 86.69 108 VAL A C 1
ATOM 843 O O . VAL A 1 108 ? -1.433 -0.506 7.349 1.00 86.69 108 VAL A O 1
ATOM 846 N N . VAL A 1 109 ? -1.521 0.905 5.609 1.00 89.81 109 VAL A N 1
ATOM 847 C CA . VAL A 1 109 ? -1.304 -0.123 4.584 1.00 89.81 109 VAL A CA 1
AT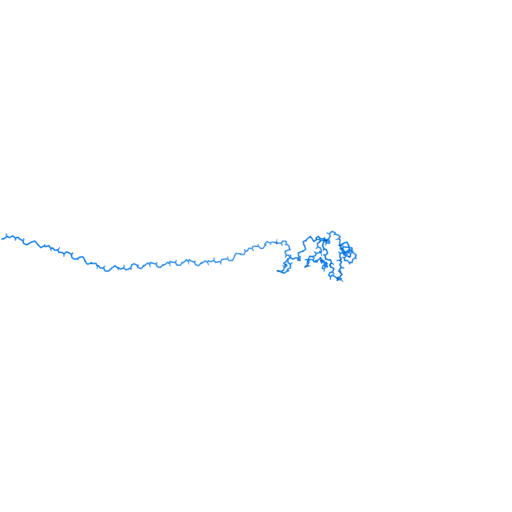OM 848 C C . VAL A 1 109 ? 0.193 -0.249 4.318 1.00 89.81 109 VAL A C 1
ATOM 850 O O . VAL A 1 109 ? 0.833 0.723 3.928 1.00 89.81 109 VAL A O 1
ATOM 853 N N . HIS A 1 110 ? 0.746 -1.442 4.504 1.00 91.25 110 HIS A N 1
ATOM 854 C CA . HIS A 1 110 ? 2.165 -1.742 4.339 1.00 91.25 110 HIS A CA 1
ATOM 855 C C . HIS A 1 110 ? 2.407 -2.677 3.155 1.00 91.25 110 HIS A C 1
ATOM 857 O O . HIS A 1 110 ? 1.698 -3.670 2.986 1.00 91.25 110 HIS A O 1
ATOM 863 N N . PHE A 1 111 ? 3.453 -2.391 2.380 1.00 92.69 111 PHE A N 1
ATOM 864 C CA . PHE A 1 111 ? 4.085 -3.341 1.468 1.00 92.69 111 PHE A CA 1
ATOM 865 C C . PHE A 1 111 ? 5.401 -3.842 2.094 1.00 92.69 111 PHE A C 1
ATOM 867 O O . PHE A 1 111 ? 6.401 -3.118 2.050 1.00 92.69 111 PHE A O 1
ATOM 874 N N . PRO A 1 112 ? 5.427 -5.060 2.669 1.00 91.25 112 PRO A N 1
ATOM 875 C CA . PRO A 1 112 ? 6.611 -5.623 3.321 1.00 91.25 112 PRO A CA 1
ATOM 876 C C . PRO A 1 112 ? 7.664 -6.164 2.338 1.00 91.25 112 PRO A C 1
ATOM 878 O O . PRO A 1 112 ? 8.786 -6.455 2.747 1.00 91.25 112 PRO A O 1
ATOM 881 N N . GLY A 1 113 ? 7.316 -6.314 1.055 1.00 86.69 113 GLY A N 1
ATOM 882 C CA . GLY A 1 113 ? 8.133 -6.998 0.049 1.00 86.69 113 GLY A CA 1
ATOM 883 C C . GLY A 1 113 ? 7.526 -8.326 -0.415 1.00 86.69 113 GLY A C 1
ATOM 884 O O . GLY A 1 113 ? 6.473 -8.738 0.068 1.00 86.69 113 GLY A O 1
ATOM 885 N N . ARG A 1 114 ? 8.181 -8.965 -1.394 1.00 76.19 114 ARG A N 1
ATOM 886 C CA . ARG A 1 114 ? 7.872 -10.327 -1.864 1.00 76.19 114 ARG A CA 1
ATOM 887 C C . ARG A 1 114 ? 8.690 -11.365 -1.106 1.00 76.19 114 ARG A C 1
ATOM 889 O O . ARG A 1 114 ? 9.868 -11.059 -0.816 1.00 76.19 114 ARG A O 1
#

Solvent-accessible surface area (backbone atoms only — not comparable to full-atom values): 7828 Å² total; per-residue (Å²): 143,83,82,89,80,84,82,81,81,82,80,85,80,84,73,84,81,78,81,82,76,75,81,79,82,82,79,77,79,81,84,79,87,77,88,74,90,74,82,83,75,89,67,77,86,77,79,83,63,60,101,85,36,83,54,60,51,66,59,77,43,73,82,80,55,64,44,36,36,33,64,74,81,67,48,75,34,76,48,58,68,61,45,53,51,46,38,37,73,76,67,66,48,51,80,91,49,45,36,64,48,27,31,41,52,100,75,28,36,35,32,75,62,134

Mean predicted aligned error: 18.57 Å

Radius of gyration: 44.23 Å; Cα contacts (8 Å, |Δi|>4): 103; chains: 1; bounding box: 75×80×114 Å

Foldseek 3Di:
DDDDDDDDDDDDDDDDDDDDDDDDDDDDDDDDDDDDDDDDDDDDPDPDDPPPCPQFDLDQADLPADWEAELVVGDTDGDSVVVVVCCCPPVVDDPVCVSSQWTADPNHIYRPHD

pLDDT: mean 74.83, std 16.78, range [43.59, 97.81]

Secondary structure (DSSP, 8-state):
--------------PPPPP--PPPPPPPPPP----PPPPPP--S------TT-TT---S---S-SS-EEETTT--EESSHHHHHHHHHHHS---TTTGGGS-EEETTEEEE---

Nearest PDB structures (foldseek):
  2drp-assembly2_D  TM=7.032E-01  e=5.614E-01  Drosophila melanogaster
  2rv6-assembly1_A  TM=5.840E-01  e=7.154E+00  Homo sapiens